Protein 5DYR (pdb70)

Sequence (139 aa):
DRCLIVFDLDTKLLEQHYHNSSWRNGYADIQRVLYRHRRFNNIQGTVYLSEERGVRQAHGTLALQEVAIRFQWFDKCVSNVQFYDLSDDFNAQFIIDGVTQAREAFERRIGMLRHQLLDAGLTSEKIEEIIGQQKFSLENA

Solvent-accessible surface area: 10709 Å² total; per-residue (Å²): 43,144,78,101,24,100,70,60,160,52,109,135,47,56,126,110,79,35,123,106,41,39,105,187,87,4,110,31,57,6,55,146,9,11,161,182,33,180,45,113,138,94,154,60,89,59,44,40,39,135,188,23,66,120,128,39,41,11,43,93,47,5,98,119,20,15,155,154,61,159,142,1,74,110,4,26,50,14,0,71,66,56,110,45,50,114,56,100,56,58,122,100,25,21,97,13,0,38,96,20,61,89,26,14,57,176,120,38,16,117,104,73,96,82,34,93,122,73,57,48,66,74,130,94,16,94,92,92,39,48,132,132,170,134,32,71,154,96,20

Foldseek 3Di:
DAFAADDDPPPVVCCVPVVPDDNPVQVVQQVVQCVFLVPDPPDDTGGAHPVGNDLVVVLVVQVVVCVVPVVSVVLNLQASADDDDGNDDVVVVSVVSVVSSVVSVVVLVVVLVVVVVVPDDPVVSVVVCVVVSDYDNHD

Secondary structure (DSSP, 8-state):
--S-----S-HHHHHHHTTSS-SHHHHHHHHHHHHHTT--S-SS-----SSSS-HHHHHHHHHHHHHH-STHHHHHHH-S-----TT--HHHHHHHHHHHHHHHHHHHHHHHHTTTTTS--HHHHHHHHHHH----TT-

Structure (mmCIF, N/CA/C/O backbone):
data_5DYR
#
_entry.id   5DYR
#
_cell.length_a   107.930
_cell.length_b   107.930
_cell.length_c   53.281
_cell.angle_alpha   90.00
_cell.angle_beta   90.00
_cell.angle_gamma   120.00
#
_symmetry.space_group_name_H-M   'P 31 2 1'
#
loop_
_entity.id
_entity.type
_entity.pdbx_description
1 polymer 'Virulence-associated protein D'
2 water water
#
loop_
_atom_site.group_PDB
_atom_site.id
_atom_site.type_symbol
_atom_site.label_atom_id
_atom_site.label_alt_id
_atom_site.label_comp_id
_atom_site.label_asym_id
_atom_site.label_entity_id
_atom_site.label_seq_id
_atom_site.pdbx_PDB_ins_code
_atom_site.Cartn_x
_atom_site.Cartn_y
_atom_site.Cartn_z
_atom_site.occupancy
_atom_site.B_iso_or_equiv
_atom_site.auth_seq_id
_atom_site.auth_comp_id
_atom_site.auth_asym_id
_atom_site.auth_atom_id
_atom_site.pdbx_PDB_model_num
ATOM 1 N N . ASP A 1 3 ? -13.899 -34.856 -18.009 1.00 68.26 1 ASP A N 1
ATOM 2 C CA . ASP A 1 3 ? -13.544 -33.609 -18.725 1.00 61.87 1 ASP A CA 1
ATOM 3 C C . ASP A 1 3 ? -12.843 -32.555 -17.811 1.00 61.63 1 ASP A C 1
ATOM 4 O O . ASP A 1 3 ? -12.087 -31.716 -18.289 1.00 67.52 1 ASP A O 1
ATOM 9 N N . ARG A 1 4 ? -13.103 -32.597 -16.511 1.00 58.68 2 ARG A N 1
ATOM 10 C CA . ARG A 1 4 ? -12.526 -31.654 -15.551 1.00 60.20 2 ARG A CA 1
ATOM 11 C C . ARG A 1 4 ? -11.182 -32.171 -15.034 1.00 63.19 2 ARG A C 1
ATOM 12 O O . ARG A 1 4 ? -10.177 -31.450 -15.072 1.00 54.10 2 ARG A O 1
ATOM 20 N N . CYS A 1 5 ? -11.194 -33.430 -14.578 1.00 69.39 3 CYS A N 1
ATOM 21 C CA . CYS A 1 5 ? -10.033 -34.125 -14.004 1.00 62.80 3 CYS A CA 1
ATOM 22 C C . CYS A 1 5 ? -9.403 -35.126 -14.991 1.00 62.88 3 CYS A C 1
ATOM 23 O O . CYS A 1 5 ? -8.201 -35.270 -15.035 1.00 68.17 3 CYS A O 1
ATOM 26 N N . LEU A 1 6 ? -10.215 -35.819 -15.784 1.00 61.91 4 LEU A N 1
ATOM 27 C CA . LEU A 1 6 ? -9.734 -36.894 -16.653 1.00 58.62 4 LEU A CA 1
ATOM 28 C C . LEU A 1 6 ? -10.827 -37.300 -17.647 1.00 60.61 4 LEU A C 1
ATOM 29 O O . LEU A 1 6 ? -11.994 -36.933 -17.459 1.00 57.85 4 LEU A O 1
ATOM 34 N N . ILE A 1 7 ? -10.467 -38.076 -18.677 1.00 56.45 5 ILE A N 1
ATOM 35 C CA . ILE A 1 7 ? -11.432 -38.544 -19.703 1.00 52.81 5 ILE A CA 1
ATOM 36 C C . ILE A 1 7 ? -11.712 -40.028 -19.612 1.00 55.61 5 ILE A C 1
ATOM 37 O O . ILE A 1 7 ? -10.836 -40.852 -19.842 1.00 52.13 5 ILE A O 1
ATOM 42 N N . VAL A 1 8 ? -12.973 -40.362 -19.371 1.00 60.29 6 VAL A N 1
ATOM 43 C CA . VAL A 1 8 ? -13.313 -41.704 -19.150 1.00 66.58 6 VAL A CA 1
ATOM 44 C C . VAL A 1 8 ? -13.637 -42.341 -20.502 1.00 74.40 6 VAL A C 1
ATOM 45 O O . VAL A 1 8 ? -12.884 -43.172 -21.033 1.00 96.45 6 VAL A O 1
ATOM 49 N N . PHE A 1 9 ? -14.734 -41.943 -21.071 1.00 56.99 7 PHE A N 1
ATOM 50 C CA . PHE A 1 9 ? -15.330 -42.721 -22.181 1.00 54.97 7 PHE A CA 1
ATOM 51 C C . PHE A 1 9 ? -15.847 -44.117 -21.889 1.00 52.83 7 PHE A C 1
ATOM 52 O O . PHE A 1 9 ? -15.084 -45.038 -21.590 1.00 37.96 7 PHE A O 1
ATOM 60 N N . ASP A 1 10 ? -17.166 -44.226 -22.135 1.00 60.08 8 ASP A N 1
ATOM 61 C CA . ASP A 1 10 ? -18.026 -45.344 -21.773 1.00 57.92 8 ASP A CA 1
ATOM 62 C C . ASP A 1 10 ? -19.169 -45.429 -22.802 1.00 58.33 8 ASP A C 1
ATOM 63 O O . ASP A 1 10 ? -19.728 -44.392 -23.212 1.00 62.25 8 ASP A O 1
ATOM 68 N N . LEU A 1 11 ? -19.550 -46.662 -23.153 1.00 58.28 9 LEU A N 1
ATOM 69 C CA . LEU A 1 11 ? -20.624 -46.949 -24.149 1.00 53.29 9 LEU A CA 1
ATOM 70 C C . LEU A 1 11 ? -22.045 -46.528 -23.681 1.00 53.36 9 LEU A C 1
ATOM 71 O O . LEU A 1 11 ? -22.961 -46.414 -24.514 1.00 54.65 9 LEU A O 1
ATOM 76 N N . ASP A 1 12 ? -22.231 -46.329 -22.366 1.00 51.47 10 ASP A N 1
ATOM 77 C CA . ASP A 1 12 ? -23.522 -45.951 -21.804 1.00 50.36 10 ASP A CA 1
ATOM 78 C C . ASP A 1 12 ? -23.931 -44.655 -22.470 1.00 46.91 10 ASP A C 1
ATOM 79 O O . ASP A 1 12 ? -23.235 -43.685 -22.350 1.00 48.27 10 ASP A O 1
ATOM 84 N N . THR A 1 13 ? -25.048 -44.694 -23.190 1.00 48.78 11 THR A N 1
ATOM 85 C CA . THR A 1 13 ? -25.676 -43.568 -23.879 1.00 47.36 11 THR A CA 1
ATOM 86 C C . THR A 1 13 ? -26.034 -42.404 -22.988 1.00 52.21 11 THR A C 1
ATOM 87 O O . THR A 1 13 ? -25.907 -41.250 -23.381 1.00 46.60 11 THR A O 1
ATOM 91 N N . LYS A 1 14 ? -26.560 -42.716 -21.809 1.00 61.30 12 LYS A N 1
ATOM 92 C CA . LYS A 1 14 ? -26.977 -41.704 -20.812 1.00 59.32 12 LYS A CA 1
ATOM 93 C C . LYS A 1 14 ? -25.776 -40.987 -20.232 1.00 52.20 12 LYS A C 1
ATOM 94 O O . LYS A 1 14 ? -25.829 -39.818 -19.904 1.00 47.69 12 LYS A O 1
ATOM 100 N N . LEU A 1 15 ? -24.691 -41.722 -20.128 1.00 52.03 13 LEU A N 1
ATOM 101 C CA . LEU A 1 15 ? -23.483 -41.260 -19.493 1.00 60.13 13 LEU A CA 1
ATOM 102 C C . LEU A 1 15 ? -22.719 -40.338 -20.407 1.00 62.73 13 LEU A C 1
ATOM 103 O O . LEU A 1 15 ? -22.037 -39.439 -19.958 1.00 59.79 13 LEU A O 1
ATOM 108 N N . LEU A 1 16 ? -22.858 -40.581 -21.701 1.00 72.52 14 LEU A N 1
ATOM 109 C CA . LEU A 1 16 ? -22.256 -39.782 -22.770 1.00 75.50 14 LEU A CA 1
ATOM 110 C C . LEU A 1 16 ? -23.118 -38.492 -22.925 1.00 79.17 14 LEU A C 1
ATOM 111 O O . LEU A 1 16 ? -22.665 -37.372 -22.672 1.00 79.15 14 LEU A O 1
ATOM 116 N N . GLU A 1 17 ? -24.389 -38.646 -23.266 1.00 77.34 15 GLU A N 1
ATOM 117 C CA . GLU A 1 17 ? -25.312 -37.523 -23.312 1.00 62.03 15 GLU A CA 1
ATOM 118 C C . GLU A 1 17 ? -25.138 -36.630 -22.134 1.00 57.10 15 GLU A C 1
ATOM 119 O O . GLU A 1 17 ? -25.253 -35.444 -22.290 1.00 68.80 15 GLU A O 1
ATOM 125 N N . GLN A 1 18 ? -24.914 -37.188 -20.943 1.00 54.76 16 GLN A N 1
ATOM 126 C CA . GLN A 1 18 ? -24.705 -36.358 -19.742 1.00 53.58 16 GLN A CA 1
ATOM 127 C C . GLN A 1 18 ? -23.294 -35.707 -19.732 1.00 54.17 16 GLN A C 1
ATOM 128 O O . GLN A 1 18 ? -23.183 -34.480 -19.716 1.00 47.51 16 GLN A O 1
ATOM 134 N N . HIS A 1 19 ? -22.220 -36.498 -19.797 1.00 55.11 17 HIS A N 1
ATOM 135 C CA . HIS A 1 19 ? -20.845 -35.914 -19.768 1.00 53.22 17 HIS A CA 1
ATOM 136 C C . HIS A 1 19 ? -20.407 -35.290 -21.125 1.00 52.41 17 HIS A C 1
ATOM 137 O O . HIS A 1 19 ? -19.927 -34.131 -21.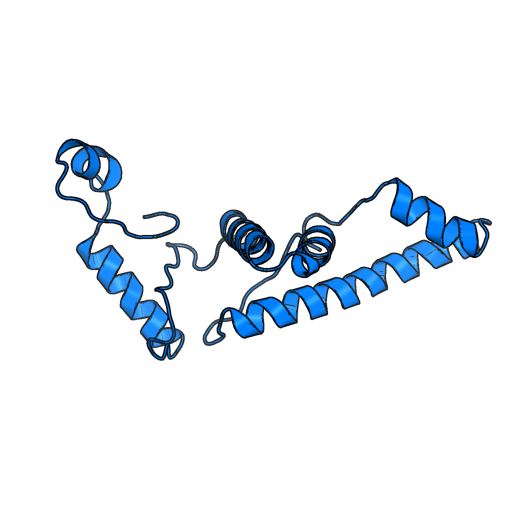177 1.00 53.82 17 HIS A O 1
ATOM 144 N N . TYR A 1 20 ? -20.580 -36.042 -22.208 1.00 51.06 18 TYR A N 1
ATOM 145 C CA . TYR A 1 20 ? -20.139 -35.628 -23.578 1.00 52.12 18 TYR A CA 1
ATOM 146 C C . TYR A 1 20 ? -21.202 -34.842 -24.510 1.00 59.30 18 TYR A C 1
ATOM 147 O O . TYR A 1 20 ? -20.997 -34.728 -25.723 1.00 56.76 18 TYR A O 1
ATOM 156 N N . HIS A 1 21 ? -22.278 -34.283 -23.908 1.00 59.59 19 HIS A N 1
ATOM 157 C CA . HIS A 1 21 ? -23.098 -33.157 -24.450 1.00 60.29 19 HIS A CA 1
ATOM 158 C C . HIS A 1 21 ? -22.427 -31.728 -24.681 1.00 71.70 19 HIS A C 1
ATOM 159 O O . HIS A 1 21 ? -23.028 -30.758 -25.209 1.00 60.61 19 HIS A O 1
ATOM 166 N N . ASN A 1 22 ? -21.242 -31.523 -24.167 1.00 75.67 20 ASN A N 1
ATOM 167 C CA . ASN A 1 22 ? -20.553 -30.308 -24.496 1.00 71.90 20 ASN A CA 1
ATOM 168 C C . ASN A 1 22 ? -19.083 -30.483 -24.364 1.00 61.50 20 ASN A C 1
ATOM 169 O O . ASN A 1 22 ? -18.388 -29.541 -24.036 1.00 60.88 20 ASN A O 1
ATOM 174 N N . SER A 1 23 ? -18.620 -31.687 -24.684 1.00 55.48 21 SER A N 1
ATOM 175 C CA . SER A 1 23 ? -17.245 -32.048 -24.437 1.00 60.38 21 SER A CA 1
ATOM 176 C C . SER A 1 23 ? -16.889 -33.198 -25.332 1.00 59.36 21 SER A C 1
ATOM 177 O O . SER A 1 23 ? -17.693 -33.583 -26.183 1.00 51.47 21 SER A O 1
ATOM 180 N N . SER A 1 24 ? -15.683 -33.720 -25.108 1.00 65.07 22 SER A N 1
ATOM 181 C CA . SER A 1 24 ? -15.020 -34.632 -25.988 1.00 65.68 22 SER A CA 1
ATOM 182 C C . SER A 1 24 ? -14.202 -35.690 -25.271 1.00 64.34 22 SER A C 1
ATOM 183 O O . SER A 1 24 ? -13.307 -35.379 -24.431 1.00 48.06 22 SER A O 1
ATOM 186 N N . TRP A 1 25 ? -14.463 -36.928 -25.682 1.00 64.23 23 TRP A N 1
ATOM 187 C CA . TRP A 1 25 ? -13.664 -38.056 -25.284 1.00 67.40 23 TRP A CA 1
ATOM 188 C C . TRP A 1 25 ? -12.483 -38.213 -26.222 1.00 72.48 23 TRP A C 1
ATOM 189 O O . TRP A 1 25 ? -11.382 -38.595 -25.779 1.00 80.53 23 TRP A O 1
ATOM 200 N N . ARG A 1 26 ? -12.700 -37.898 -27.502 1.00 70.51 24 ARG A N 1
ATOM 201 C CA . ARG A 1 26 ? -11.672 -38.075 -28.537 1.00 67.42 24 ARG A CA 1
ATOM 202 C C . ARG A 1 26 ? -10.601 -36.978 -28.407 1.00 67.26 24 ARG A C 1
ATOM 203 O O . ARG A 1 26 ? -9.441 -37.278 -28.102 1.00 75.02 24 ARG A O 1
ATOM 211 N N . ASN A 1 27 ? -10.996 -35.716 -28.603 1.00 60.55 25 ASN A N 1
ATOM 212 C CA . ASN A 1 27 ? -10.119 -34.562 -28.381 1.00 56.55 25 ASN A CA 1
ATOM 213 C C . ASN A 1 27 ? -9.608 -34.531 -26.974 1.00 56.97 25 ASN A C 1
ATOM 214 O O . ASN A 1 27 ? -8.434 -34.208 -26.742 1.00 53.11 25 ASN A O 1
ATOM 219 N N . GLY A 1 28 ? -10.490 -34.883 -26.042 1.00 56.12 26 GLY A N 1
ATOM 220 C CA . GLY A 1 28 ? -10.119 -35.082 -24.649 1.00 57.23 26 GLY A CA 1
ATOM 221 C C . GLY A 1 28 ? -8.949 -36.031 -24.491 1.00 52.71 26 GLY A C 1
ATOM 222 O O . GLY A 1 28 ? -8.062 -35.766 -23.683 1.00 41.59 26 GLY A O 1
ATOM 223 N N . TYR A 1 29 ? -8.983 -37.128 -25.263 1.00 53.98 27 TYR A N 1
ATOM 224 C CA . TYR A 1 29 ? -7.869 -38.062 -25.362 1.00 61.86 27 TYR A CA 1
ATOM 225 C C . TYR A 1 29 ? -6.726 -37.591 -26.273 1.00 62.96 27 TYR A C 1
ATOM 226 O O . TYR A 1 29 ? -5.590 -38.041 -26.096 1.00 66.48 27 TYR A O 1
ATOM 235 N N . ALA A 1 30 ? -7.009 -36.734 -27.253 1.00 58.83 28 ALA A N 1
ATOM 236 C CA . ALA A 1 30 ? -5.939 -36.009 -27.917 1.00 57.39 28 ALA A CA 1
ATOM 237 C C . ALA A 1 30 ? -5.217 -35.220 -26.852 1.00 61.05 28 ALA A C 1
ATOM 238 O O . ALA A 1 30 ? -4.023 -35.371 -26.685 1.00 62.17 28 ALA A O 1
ATOM 240 N N . ASP A 1 31 ? -5.982 -34.455 -26.068 1.00 69.36 29 ASP A N 1
ATOM 241 C CA . ASP A 1 31 ? -5.441 -33.485 -25.096 1.00 63.93 29 ASP A CA 1
ATOM 242 C C . ASP A 1 31 ? -4.767 -34.173 -23.913 1.00 63.98 29 ASP A C 1
ATOM 243 O O . ASP A 1 31 ? -4.074 -33.521 -23.145 1.00 63.56 29 ASP A O 1
ATOM 248 N N . ILE A 1 32 ? -4.992 -35.481 -23.770 1.00 67.76 30 ILE A N 1
ATOM 249 C CA . ILE A 1 32 ? -4.171 -36.343 -22.929 1.00 80.04 30 ILE A CA 1
ATOM 250 C C . ILE A 1 32 ? -2.765 -36.324 -23.533 1.00 80.40 30 ILE A C 1
ATOM 251 O O . ILE A 1 32 ? -1.809 -35.880 -22.902 1.00 92.10 30 ILE A O 1
ATOM 256 N N . GLN A 1 33 ? -2.658 -36.786 -24.773 1.00 73.17 31 GLN A N 1
ATOM 257 C CA . GLN A 1 33 ? -1.366 -36.897 -25.442 1.00 66.18 31 GLN A CA 1
ATOM 258 C C . GLN A 1 33 ? -0.616 -35.557 -25.570 1.00 59.93 31 GLN A C 1
ATOM 259 O O . GLN A 1 33 ? 0.554 -35.488 -25.218 1.00 60.33 31 GLN A O 1
ATOM 265 N N . ARG A 1 34 ? -1.308 -34.510 -26.029 1.00 51.45 32 ARG A N 1
ATOM 266 C CA . ARG A 1 34 ? -0.721 -33.169 -26.238 1.00 52.11 32 ARG A CA 1
ATOM 267 C C . ARG A 1 34 ? 0.088 -32.670 -25.052 1.00 51.15 32 ARG A C 1
ATOM 268 O O . ARG A 1 34 ? 1.039 -31.925 -25.233 1.00 47.91 32 ARG A O 1
ATOM 276 N N . VAL A 1 35 ? -0.320 -33.058 -23.847 1.00 54.02 33 VAL A N 1
ATOM 277 C CA . VAL A 1 35 ? 0.300 -32.550 -22.616 1.00 57.82 33 VAL A C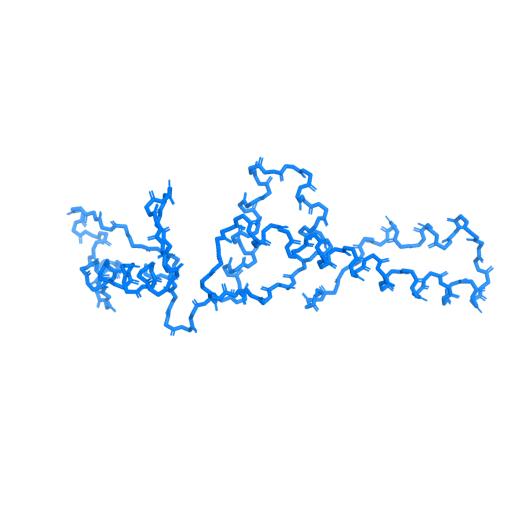A 1
ATOM 278 C C . VAL A 1 35 ? 1.389 -33.533 -22.143 1.00 59.99 33 VAL A C 1
ATOM 279 O O . VAL A 1 35 ? 2.469 -33.128 -21.737 1.00 54.09 33 VAL A O 1
ATOM 283 N N . LEU A 1 36 ? 1.118 -34.829 -22.236 1.00 65.80 34 LEU A N 1
ATOM 284 C CA . LEU A 1 36 ? 2.139 -35.849 -21.964 1.00 67.28 34 LEU A CA 1
ATOM 285 C C . LEU A 1 36 ? 3.311 -35.731 -22.930 1.00 67.18 34 LEU A C 1
ATOM 286 O O . LEU A 1 36 ? 4.465 -35.897 -22.544 1.00 70.48 34 LEU A O 1
ATOM 291 N N . TYR A 1 37 ? 3.003 -35.460 -24.194 1.00 65.98 35 TYR A N 1
ATOM 292 C CA . TYR A 1 37 ? 4.013 -35.055 -25.147 1.00 55.68 35 TYR A CA 1
ATOM 293 C C . TYR A 1 37 ? 4.762 -33.852 -24.540 1.00 59.08 35 TYR A C 1
ATOM 294 O O . TYR A 1 37 ? 5.951 -34.006 -24.218 1.00 63.14 35 TYR A O 1
ATOM 303 N N . ARG A 1 38 ? 4.080 -32.721 -24.285 1.00 58.26 36 ARG A N 1
ATOM 304 C CA . ARG A 1 38 ? 4.700 -31.554 -23.581 1.00 63.17 36 ARG A CA 1
ATOM 305 C C . ARG A 1 38 ? 5.578 -31.919 -22.326 1.00 65.56 36 ARG A C 1
ATOM 306 O O . ARG A 1 38 ? 6.748 -31.533 -22.249 1.00 70.93 36 ARG A O 1
ATOM 314 N N . HIS A 1 39 ? 5.027 -32.693 -21.387 1.00 62.39 37 HIS A N 1
ATOM 315 C CA . HIS A 1 39 ? 5.769 -33.212 -20.212 1.00 62.64 37 HIS A CA 1
ATOM 316 C C . HIS A 1 39 ? 6.949 -34.171 -20.528 1.00 65.25 37 HIS A C 1
ATOM 317 O O . HIS A 1 39 ? 7.634 -34.628 -19.580 1.00 57.90 37 HIS A O 1
ATOM 324 N N . ARG A 1 40 ? 7.176 -34.461 -21.830 1.00 58.77 38 ARG A N 1
ATOM 325 C CA A ARG A 1 40 ? 8.149 -35.470 -22.300 0.50 53.62 38 ARG A CA 1
ATOM 326 C CA B ARG A 1 40 ? 8.174 -35.454 -22.262 0.50 57.11 38 ARG A CA 1
ATOM 327 C C . ARG A 1 40 ? 7.891 -36.813 -21.596 1.00 55.45 38 ARG A C 1
ATOM 328 O O . ARG A 1 40 ? 8.807 -37.583 -21.284 1.00 56.84 38 ARG A O 1
ATOM 343 N N . PHE A 1 41 ? 6.599 -37.098 -21.402 1.00 61.51 39 PHE A N 1
ATOM 344 C CA . PHE A 1 41 ? 6.130 -38.307 -20.720 1.00 63.51 39 PHE A CA 1
ATOM 345 C C . PHE A 1 41 ? 6.627 -39.558 -21.430 1.00 56.27 39 PHE A C 1
ATOM 346 O O . PHE A 1 41 ? 6.473 -39.683 -22.644 1.00 49.13 39 PHE A O 1
ATOM 354 N N . ASN A 1 42 ? 7.289 -40.409 -20.650 1.00 61.77 40 ASN A N 1
ATOM 355 C CA . ASN A 1 42 ? 7.762 -41.731 -21.042 1.00 63.47 40 ASN A CA 1
ATOM 356 C C . ASN A 1 42 ? 6.815 -42.837 -20.563 1.00 61.78 40 ASN A C 1
ATOM 357 O O . ASN A 1 42 ? 7.233 -43.778 -19.893 1.00 61.97 40 ASN A O 1
ATOM 362 N N . ASN A 1 43 ? 5.528 -42.746 -20.877 1.00 58.55 41 ASN A N 1
ATOM 363 C CA . ASN A 1 43 ? 4.653 -43.921 -20.700 1.00 59.36 41 ASN A CA 1
ATOM 364 C C . ASN A 1 43 ? 4.834 -44.626 -19.357 1.00 59.60 41 ASN A C 1
ATOM 365 O O . ASN A 1 43 ? 4.486 -45.800 -19.194 1.00 61.09 41 ASN A O 1
ATOM 370 N N . ILE A 1 44 ? 5.350 -43.882 -18.392 1.00 58.59 42 ILE A N 1
ATOM 371 C CA . ILE A 1 44 ? 5.903 -44.457 -17.190 1.00 53.39 42 ILE A CA 1
ATOM 372 C C . ILE A 1 44 ? 4.801 -45.243 -16.490 1.00 50.10 42 ILE A C 1
ATOM 373 O O . ILE A 1 44 ? 4.998 -46.392 -16.150 1.00 54.42 42 ILE A O 1
ATOM 378 N N . GLN A 1 45 ? 3.647 -44.606 -16.309 1.00 48.48 43 GLN A N 1
ATOM 379 C CA . GLN A 1 45 ? 2.487 -45.185 -15.597 1.00 50.28 43 GLN A CA 1
ATOM 380 C C . GLN A 1 45 ? 1.381 -44.108 -15.699 1.00 46.70 43 GLN A C 1
ATOM 381 O O . GLN A 1 45 ? 1.664 -42.927 -15.615 1.00 49.32 43 GLN A O 1
ATOM 387 N N . GLY A 1 46 ? 0.143 -44.518 -15.896 1.00 46.95 44 GLY A N 1
ATOM 388 C CA . GLY A 1 46 ? -0.995 -43.631 -15.834 1.00 48.20 44 GLY A CA 1
ATOM 389 C C . GLY A 1 46 ? -0.970 -42.640 -16.964 1.00 55.74 44 GLY A C 1
ATOM 390 O O . GLY A 1 46 ? -0.034 -42.631 -17.765 1.00 67.52 44 GLY A O 1
ATOM 391 N N . THR A 1 47 ? -1.991 -41.792 -17.012 1.00 53.72 45 THR A N 1
ATOM 392 C CA . THR A 1 47 ? -2.065 -40.721 -17.978 1.00 52.12 45 THR A CA 1
ATOM 393 C C . THR A 1 47 ? -2.289 -39.460 -17.199 1.00 53.66 45 THR A C 1
ATOM 394 O O . THR A 1 47 ? -2.809 -39.530 -16.100 1.00 53.44 45 THR A O 1
ATOM 398 N N . VAL A 1 48 ? -1.908 -38.312 -17.764 1.00 61.25 46 VAL A N 1
ATOM 399 C CA . VAL A 1 48 ? -2.081 -36.997 -17.101 1.00 65.22 46 VAL A CA 1
ATOM 400 C C . VAL A 1 48 ? -3.069 -36.149 -17.918 1.00 69.88 46 VAL A C 1
ATOM 401 O O . VAL A 1 48 ? -2.961 -36.067 -19.154 1.00 68.17 46 VAL A O 1
ATOM 405 N N . TYR A 1 49 ? -4.005 -35.509 -17.217 1.00 67.93 47 TYR A N 1
ATOM 406 C CA . TYR A 1 49 ? -5.038 -34.704 -17.856 1.00 70.38 47 TYR A CA 1
ATOM 407 C C . TYR A 1 49 ? -5.096 -33.310 -17.227 1.00 71.71 47 TYR A C 1
ATOM 408 O O . TYR A 1 49 ? -5.393 -33.165 -16.026 1.00 71.24 47 TYR A O 1
ATOM 417 N N . LEU A 1 50 ? -4.834 -32.295 -18.048 1.00 60.21 48 LEU A N 1
ATOM 418 C CA . LEU A 1 50 ? -4.858 -30.932 -17.580 1.00 56.92 48 LEU A CA 1
ATOM 419 C C . LEU A 1 50 ? -6.186 -30.405 -18.025 1.00 60.56 48 LEU A C 1
ATOM 420 O O . LEU A 1 50 ? -6.920 -31.116 -18.699 1.00 64.77 48 LEU A O 1
ATOM 425 N N . SER A 1 51 ? -6.511 -29.183 -17.616 1.00 59.64 49 SER A N 1
ATOM 426 C CA . SER A 1 51 ? -7.824 -28.605 -17.866 1.00 62.09 49 SER A CA 1
ATOM 427 C C . SER A 1 51 ? -7.732 -27.580 -18.992 1.00 56.26 49 SER A C 1
ATOM 428 O O . SER A 1 51 ? -6.790 -27.553 -19.736 1.00 54.54 49 SER A O 1
ATOM 431 N N . GLU A 1 52 ? -8.704 -26.703 -19.081 1.00 58.18 50 GLU A N 1
ATOM 432 C CA A GLU A 1 52 ? -8.628 -25.543 -19.960 0.50 59.96 50 GLU A CA 1
ATOM 433 C CA B GLU A 1 52 ? -8.581 -25.565 -19.987 0.50 56.93 50 GLU A CA 1
ATOM 434 C C . GLU A 1 52 ? -7.568 -24.579 -19.380 1.00 60.13 50 GLU A C 1
ATOM 435 O O . GLU A 1 52 ? -6.770 -23.959 -20.130 1.00 47.88 50 GLU A O 1
ATOM 446 N N . ARG A 1 53 ? -7.578 -24.456 -18.032 1.00 59.25 51 ARG A N 1
ATOM 447 C CA . ARG A 1 53 ? -6.603 -23.608 -17.301 1.00 60.53 51 ARG A CA 1
ATOM 448 C C . ARG A 1 53 ? -5.184 -24.155 -17.151 1.00 53.18 51 ARG A C 1
ATOM 449 O O . ARG A 1 53 ? -4.239 -23.388 -17.161 1.00 47.00 51 ARG A O 1
ATOM 457 N N . GLY A 1 54 ? -5.050 -25.465 -17.020 1.00 56.86 52 GLY A N 1
ATOM 458 C CA . GLY A 1 54 ? -3.757 -26.145 -16.898 1.00 54.09 52 GLY A CA 1
ATOM 459 C C . GLY A 1 54 ? -3.945 -27.049 -15.708 1.00 57.53 52 GLY A C 1
ATOM 460 O O . GLY A 1 54 ? -4.937 -27.817 -15.629 1.00 54.23 52 GLY A O 1
ATOM 461 N N . VAL A 1 55 ? -3.010 -26.942 -14.780 1.00 58.40 53 VAL A N 1
ATOM 462 C CA . VAL A 1 55 ? -3.232 -27.383 -13.409 1.00 62.91 53 VAL A CA 1
ATOM 463 C C . VAL A 1 55 ? -4.225 -26.397 -12.703 1.00 61.36 53 VAL A C 1
ATOM 464 O O . VAL A 1 55 ? -4.157 -25.193 -12.937 1.00 53.17 53 VAL A O 1
ATOM 468 N N . ARG A 1 56 ? -5.138 -26.905 -11.854 1.00 63.48 54 ARG A N 1
ATOM 469 C CA . ARG A 1 56 ? -6.006 -26.056 -10.991 1.00 54.38 54 ARG A CA 1
ATOM 470 C C . ARG A 1 56 ? -5.560 -26.068 -9.526 1.00 52.10 54 ARG A C 1
ATOM 471 O O . ARG A 1 56 ? -4.934 -27.049 -9.061 1.00 47.23 54 ARG A O 1
ATOM 479 N N . GLN A 1 57 ? -5.831 -24.951 -8.837 1.00 46.79 55 GLN A N 1
ATOM 480 C CA . GLN A 1 57 ? -5.719 -24.884 -7.385 1.00 48.47 55 GLN A CA 1
ATOM 481 C C . GLN A 1 57 ? -6.438 -26.091 -6.752 1.00 51.82 55 GLN A C 1
ATOM 482 O O . GLN A 1 57 ? -5.776 -26.943 -6.127 1.00 52.76 55 GLN A O 1
ATOM 488 N N . ALA A 1 58 ? -7.759 -26.192 -6.941 1.00 51.87 56 ALA A N 1
ATOM 489 C CA . ALA A 1 58 ? -8.567 -27.272 -6.317 1.00 49.67 56 ALA A CA 1
ATOM 490 C C . ALA A 1 58 ? -7.973 -28.647 -6.564 1.00 49.39 56 ALA A C 1
ATOM 491 O O . ALA A 1 58 ? -7.308 -29.197 -5.680 1.00 49.64 56 ALA A O 1
ATOM 493 N N . HIS A 1 59 ? -8.131 -29.155 -7.784 1.00 47.41 57 HIS A N 1
ATOM 494 C CA . HIS A 1 59 ? -7.718 -30.532 -8.129 1.00 41.58 57 HIS A CA 1
ATOM 495 C C . HIS A 1 59 ? -6.245 -30.683 -7.798 1.00 42.95 57 HIS A C 1
ATOM 496 O O . HIS A 1 59 ? -5.830 -31.639 -7.169 1.00 49.08 57 HIS A O 1
ATOM 503 N N . GLY A 1 60 ? -5.436 -29.727 -8.200 1.00 40.96 58 GLY A N 1
ATOM 504 C CA . GLY A 1 60 ? -4.050 -29.799 -7.842 1.00 44.80 58 GLY A CA 1
ATOM 505 C C . GLY A 1 60 ? -3.937 -30.242 -6.407 1.00 43.19 58 GLY A C 1
ATOM 506 O O . GLY A 1 60 ? -3.256 -31.192 -6.135 1.00 42.70 58 GLY A O 1
ATOM 507 N N . THR A 1 61 ? -4.647 -29.550 -5.513 1.00 48.48 59 THR A N 1
ATOM 508 C CA . THR A 1 61 ? -4.662 -29.882 -4.085 1.00 48.77 59 THR A CA 1
ATOM 509 C C . THR A 1 61 ? -5.343 -31.173 -3.779 1.00 47.07 59 THR A C 1
ATOM 510 O O . THR A 1 61 ? -4.953 -31.838 -2.829 1.00 41.80 59 THR A O 1
ATOM 514 N N . LEU A 1 62 ? -6.380 -31.487 -4.555 1.00 51.36 60 LEU A N 1
ATOM 515 C CA . LEU A 1 62 ? -7.041 -32.792 -4.504 1.00 60.54 60 LEU A CA 1
ATOM 516 C C . LEU A 1 62 ? -6.105 -33.959 -4.903 1.00 63.02 60 LEU A C 1
ATOM 517 O O . LEU A 1 62 ? -6.120 -35.030 -4.274 1.00 67.82 60 LEU A O 1
ATOM 522 N N . ALA A 1 63 ? -5.296 -33.728 -5.935 1.00 57.10 61 ALA A N 1
ATOM 523 C CA . ALA A 1 63 ? -4.280 -34.665 -6.377 1.00 58.71 61 ALA A CA 1
ATOM 524 C C . ALA A 1 63 ? -3.316 -34.999 -5.240 1.00 60.77 61 ALA A C 1
ATOM 525 O O . ALA A 1 63 ? -2.731 -36.082 -5.200 1.00 61.28 61 ALA A O 1
ATOM 527 N N . LEU A 1 64 ? -3.115 -34.034 -4.349 1.00 65.23 62 LEU A N 1
ATOM 528 C CA . LEU A 1 64 ? -2.255 -34.211 -3.184 1.00 66.54 62 LEU A CA 1
ATOM 529 C C . LEU A 1 64 ? -2.827 -35.221 -2.205 1.00 63.83 62 LEU A C 1
ATOM 530 O O . LEU A 1 64 ? -2.070 -36.069 -1.723 1.00 64.90 62 LEU A O 1
ATOM 535 N N . GLN A 1 65 ? -4.140 -35.161 -1.951 1.00 53.79 63 GLN A N 1
ATOM 536 C CA . GLN A 1 65 ? -4.768 -36.044 -0.965 1.00 55.06 63 GLN A CA 1
ATOM 537 C C . GLN A 1 65 ? -4.773 -37.476 -1.456 1.00 62.99 63 GLN A C 1
ATOM 538 O O . GLN A 1 65 ? -4.746 -38.407 -0.636 1.00 68.86 63 GLN A O 1
ATOM 544 N N . GLU A 1 66 ? -4.883 -37.654 -2.780 1.00 61.87 64 GLU A N 1
ATOM 545 C CA . GLU A 1 66 ? -4.496 -38.917 -3.416 1.00 62.01 64 GLU A CA 1
ATOM 546 C C . GLU A 1 66 ? -3.050 -39.319 -3.041 1.00 59.30 64 GLU A C 1
ATOM 547 O O . GLU A 1 66 ? -2.834 -40.388 -2.487 1.00 52.78 64 GLU A O 1
ATOM 553 N N . VAL A 1 67 ? -2.081 -38.432 -3.299 1.00 59.34 65 VAL A N 1
ATOM 554 C CA . VAL A 1 67 ? -0.652 -38.703 -3.029 1.00 61.64 65 VAL A CA 1
ATOM 555 C C . VAL A 1 67 ? -0.371 -38.951 -1.525 1.00 66.21 65 VAL A C 1
ATOM 556 O O . VAL A 1 67 ? 0.774 -39.221 -1.127 1.00 60.40 65 VAL A O 1
ATOM 560 N N . ALA A 1 68 ? -1.421 -38.831 -0.701 1.00 71.11 66 ALA A N 1
ATOM 561 C CA . ALA A 1 68 ? -1.404 -39.205 0.712 1.00 72.95 66 ALA A CA 1
ATOM 562 C C . ALA A 1 68 ? -2.007 -40.592 0.988 1.00 68.20 66 ALA A C 1
ATOM 563 O O . ALA A 1 68 ? -1.497 -41.310 1.841 1.00 61.07 66 ALA A O 1
ATOM 565 N N . ILE A 1 69 ? -3.101 -40.951 0.301 1.00 68.27 67 ILE A N 1
ATOM 566 C CA . ILE A 1 69 ? -3.633 -42.342 0.323 1.00 67.30 67 ILE A CA 1
ATOM 567 C C . ILE A 1 69 ? -2.463 -43.299 0.065 1.00 70.05 67 ILE A C 1
ATOM 568 O O . ILE A 1 69 ? -2.270 -44.272 0.801 1.00 89.36 67 ILE A O 1
ATOM 573 N N . ARG A 1 70 ? -1.697 -43.021 -0.989 1.00 61.75 68 ARG A N 1
ATOM 574 C CA . ARG A 1 70 ? -0.523 -43.805 -1.297 1.00 61.15 68 ARG A CA 1
ATOM 575 C C . ARG A 1 70 ? 0.523 -43.680 -0.189 1.00 66.51 68 ARG A C 1
ATOM 576 O O . ARG A 1 70 ? 0.983 -44.688 0.363 1.00 67.75 68 ARG A O 1
ATOM 584 N N . PHE A 1 71 ? 0.871 -42.436 0.143 1.00 69.62 69 PHE A N 1
ATOM 585 C CA . PHE A 1 71 ? 1.932 -42.149 1.100 1.00 64.95 69 PHE A CA 1
ATOM 586 C C . PHE A 1 71 ? 1.373 -41.505 2.375 1.00 57.81 69 PHE A C 1
ATOM 587 O O . PHE A 1 71 ? 0.908 -40.385 2.332 1.00 43.27 69 PHE A O 1
ATOM 595 N N . GLN A 1 72 ? 1.411 -42.241 3.497 1.00 56.52 70 GLN A N 1
ATOM 596 C CA . GLN A 1 72 ? 0.940 -41.750 4.816 1.00 53.00 70 GLN A CA 1
ATOM 597 C C . GLN A 1 72 ? 1.774 -40.631 5.357 1.00 50.22 70 GLN A C 1
ATOM 598 O O . GLN A 1 72 ? 1.250 -39.673 5.903 1.00 42.99 70 GLN A O 1
ATOM 604 N N . TRP A 1 73 ? 3.090 -40.786 5.228 1.00 55.47 71 TRP A N 1
ATOM 605 C CA . TRP A 1 73 ? 4.050 -39.798 5.719 1.00 57.96 71 TRP A CA 1
ATOM 606 C C . TRP A 1 73 ? 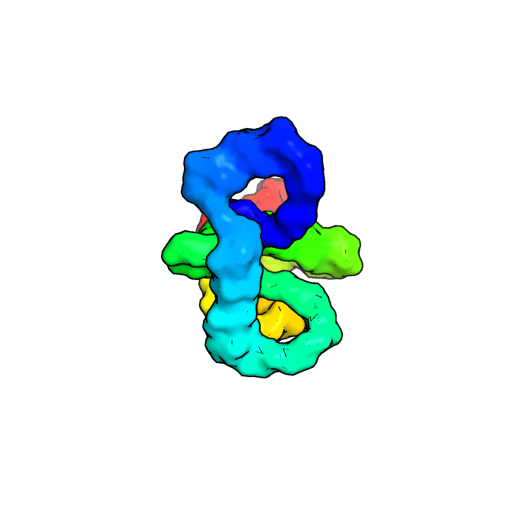3.837 -38.465 5.006 1.00 62.51 71 TRP A C 1
ATOM 607 O O . TRP A 1 73 ? 4.102 -37.414 5.581 1.00 65.06 71 TRP A O 1
ATOM 618 N N . PHE A 1 74 ? 3.349 -38.539 3.755 1.00 63.71 72 PHE A N 1
ATOM 619 C CA . PHE A 1 74 ? 2.986 -37.374 2.920 1.00 56.77 72 PHE A CA 1
ATOM 620 C C . PHE A 1 74 ? 1.925 -36.479 3.559 1.00 59.10 72 PHE A C 1
ATOM 621 O O . PHE A 1 74 ? 1.812 -35.294 3.193 1.00 63.72 72 PHE A O 1
ATOM 629 N N . ASP A 1 75 ? 1.148 -37.024 4.496 1.00 51.71 73 ASP A N 1
ATOM 630 C CA . ASP A 1 75 ? 0.003 -36.302 5.026 1.00 50.84 73 ASP A CA 1
ATOM 631 C C . ASP A 1 75 ? 0.334 -35.000 5.725 1.00 52.80 73 ASP A C 1
ATOM 632 O O . ASP A 1 75 ? -0.318 -34.000 5.468 1.00 59.93 73 ASP A O 1
ATOM 637 N N . LYS A 1 76 ? 1.316 -35.029 6.630 1.00 57.71 74 LYS A N 1
ATOM 638 C CA . LYS A 1 76 ? 1.821 -33.818 7.288 1.00 55.95 74 LYS A CA 1
ATOM 639 C C . LYS A 1 76 ? 2.133 -32.736 6.280 1.00 63.78 74 LYS A C 1
ATOM 640 O O . LYS A 1 76 ? 1.780 -31.588 6.513 1.00 72.58 74 LYS A O 1
ATOM 646 N N . CYS A 1 77 ? 2.807 -33.104 5.183 1.00 66.18 75 CYS A N 1
ATOM 647 C CA . CYS A 1 77 ? 3.078 -32.189 4.061 1.00 66.63 75 CYS A CA 1
ATOM 648 C C . CYS A 1 77 ? 1.805 -31.628 3.476 1.00 69.62 75 CYS A C 1
ATOM 649 O O . CYS A 1 77 ? 1.796 -30.474 3.106 1.00 82.45 75 CYS A O 1
ATOM 652 N N . VAL A 1 78 ? 0.745 -32.432 3.360 1.00 62.20 76 VAL A N 1
ATOM 653 C CA . VAL A 1 78 ? -0.550 -31.915 2.896 1.00 58.31 76 VAL A CA 1
ATOM 654 C C . VAL A 1 78 ? -1.081 -30.974 3.943 1.00 54.89 76 VAL A C 1
ATOM 655 O O . VAL A 1 78 ? -1.664 -29.944 3.606 1.00 52.77 76 VAL A O 1
ATOM 659 N N . SER A 1 79 ? -0.912 -31.366 5.209 1.00 51.39 77 SER A N 1
ATOM 660 C CA . SER A 1 79 ? -1.209 -30.499 6.334 1.00 55.59 77 SER A CA 1
ATOM 661 C C . SER A 1 79 ? -0.386 -29.178 6.237 1.00 53.19 77 SER A C 1
ATOM 662 O O . SER A 1 79 ? -0.947 -28.076 6.243 1.00 44.98 77 SER A O 1
ATOM 665 N N . ASN A 1 80 ? 0.922 -29.333 6.062 1.00 51.82 78 ASN A N 1
ATOM 666 C CA . ASN A 1 80 ? 1.879 -28.230 5.908 1.00 51.74 78 ASN A CA 1
ATOM 667 C C . ASN A 1 80 ? 1.959 -27.591 4.519 1.00 51.40 78 ASN A C 1
ATOM 668 O O . ASN A 1 80 ? 2.580 -26.537 4.390 1.00 54.02 78 ASN A O 1
ATOM 673 N N . VAL A 1 81 ? 1.374 -28.207 3.491 1.00 50.66 79 VAL A N 1
ATOM 674 C CA . VAL A 1 81 ? 1.299 -27.605 2.149 1.00 53.28 79 VAL A CA 1
ATOM 675 C C . VAL A 1 81 ? -0.113 -27.643 1.629 1.00 53.87 79 VAL A C 1
ATOM 676 O O . VAL A 1 81 ? -0.559 -28.679 1.144 1.00 56.68 79 VAL A O 1
ATOM 680 N N . GLN A 1 82 ? -0.803 -26.508 1.743 1.00 57.86 80 GLN A N 1
ATOM 681 C CA . GLN A 1 82 ? -2.120 -26.329 1.149 1.00 63.22 80 GLN A CA 1
ATOM 682 C C . GLN A 1 82 ? -2.001 -25.854 -0.334 1.00 65.48 80 GLN A C 1
ATOM 683 O O . GLN A 1 82 ? -2.761 -26.378 -1.194 1.00 61.65 80 GLN A O 1
ATOM 689 N N . PHE A 1 83 ? -1.059 -24.930 -0.649 1.00 60.11 81 PHE A N 1
ATOM 690 C CA . PHE A 1 83 ? -0.743 -24.572 -2.090 1.00 59.28 81 PHE A CA 1
ATOM 691 C C . PHE A 1 83 ? 0.651 -24.959 -2.636 1.00 56.33 81 PHE A C 1
ATOM 692 O O . PHE A 1 83 ? 1.666 -24.577 -2.080 1.00 56.23 81 PHE A O 1
ATOM 700 N N . TYR A 1 84 ? 0.663 -25.702 -3.754 1.00 64.25 82 TYR A N 1
ATOM 701 C CA . TYR A 1 84 ? 1.890 -25.995 -4.537 1.00 64.61 82 TYR A CA 1
ATOM 702 C C . TYR A 1 84 ? 1.738 -25.731 -6.062 1.00 63.55 82 TYR A C 1
ATOM 703 O O . TYR A 1 84 ? 0.913 -26.342 -6.735 1.00 51.65 82 TYR A O 1
ATOM 712 N N . ASP A 1 85 ? 2.537 -24.786 -6.573 1.00 72.97 83 ASP A N 1
ATOM 713 C CA . ASP A 1 85 ? 2.442 -24.315 -7.948 1.00 65.32 83 ASP A CA 1
ATOM 714 C C . ASP A 1 85 ? 3.336 -25.263 -8.686 1.00 63.80 83 ASP A C 1
ATOM 715 O O . ASP A 1 85 ? 4.538 -25.262 -8.518 1.00 62.07 83 ASP A O 1
ATOM 720 N N . LEU A 1 86 ? 2.724 -26.112 -9.482 1.00 67.05 84 LEU A N 1
ATOM 721 C CA . LEU A 1 86 ? 3.407 -27.231 -10.076 1.00 70.06 84 LEU A CA 1
ATOM 722 C C . LEU A 1 86 ? 4.289 -26.731 -11.230 1.00 66.74 84 LEU A C 1
ATOM 723 O O . LEU A 1 86 ? 4.402 -25.525 -11.479 1.00 55.54 84 LEU A O 1
ATOM 728 N N . SER A 1 87 ? 4.943 -27.669 -11.905 1.00 68.20 85 SER A N 1
ATOM 729 C CA . SER A 1 87 ? 5.864 -27.335 -12.969 1.00 67.86 85 SER A CA 1
ATOM 730 C C . SER A 1 87 ? 5.657 -28.299 -14.142 1.00 73.82 85 SER A C 1
ATOM 731 O O . SER A 1 87 ? 5.361 -29.482 -13.923 1.00 68.98 85 SER A O 1
ATOM 734 N N . ASP A 1 88 ? 5.751 -27.761 -15.368 1.00 75.71 86 ASP A N 1
ATOM 735 C CA . ASP A 1 88 ? 5.666 -28.553 -16.622 1.00 76.94 86 ASP A CA 1
ATOM 736 C C . ASP A 1 88 ? 6.968 -29.292 -16.892 1.00 80.63 86 ASP A C 1
ATOM 737 O O . ASP A 1 88 ? 8.041 -28.819 -16.512 1.00 88.79 86 ASP A O 1
ATOM 742 N N . ASP A 1 89 ? 6.892 -30.401 -17.624 1.00 75.07 87 ASP A N 1
ATOM 743 C CA . ASP A 1 89 ? 8.045 -31.313 -17.788 1.00 67.28 87 ASP A CA 1
ATOM 744 C C . ASP A 1 89 ? 8.604 -31.863 -16.451 1.00 69.63 87 ASP A C 1
ATOM 745 O O . ASP A 1 89 ? 9.823 -32.002 -16.300 1.00 75.16 87 ASP A O 1
ATOM 750 N N . PHE A 1 90 ? 7.717 -32.157 -15.488 1.00 71.71 88 PHE A N 1
ATOM 751 C CA . PHE A 1 90 ? 8.096 -32.677 -14.145 1.00 70.73 88 PHE A CA 1
ATOM 752 C C . PHE A 1 90 ? 7.107 -33.767 -13.708 1.00 72.87 88 PHE A C 1
ATOM 753 O O . PHE A 1 90 ? 5.929 -33.487 -13.560 1.00 85.07 88 PHE A O 1
ATOM 761 N N . ASN A 1 91 ? 7.598 -34.994 -13.501 1.00 72.83 89 ASN A N 1
ATOM 762 C CA . ASN A 1 91 ? 6.806 -36.123 -12.974 1.00 65.18 89 ASN A CA 1
ATOM 763 C C . ASN A 1 91 ? 6.155 -35.849 -11.643 1.00 60.07 89 ASN A C 1
ATOM 764 O O . ASN A 1 91 ? 6.511 -34.907 -10.945 1.00 51.70 89 ASN A O 1
ATOM 769 N N . ALA A 1 92 ? 5.218 -36.722 -11.281 1.00 58.17 90 ALA A N 1
ATOM 770 C CA . ALA A 1 92 ? 4.632 -36.654 -9.965 1.00 59.89 90 ALA A CA 1
ATOM 771 C C . ALA A 1 92 ? 5.771 -36.800 -8.982 1.00 54.63 90 ALA A C 1
ATOM 772 O O . ALA A 1 92 ? 5.891 -35.986 -8.060 1.00 55.67 90 ALA A O 1
ATOM 774 N N . GLN A 1 93 ? 6.659 -37.760 -9.220 1.00 53.62 91 GLN A N 1
ATOM 775 C CA . GLN A 1 93 ? 7.832 -37.944 -8.334 1.00 60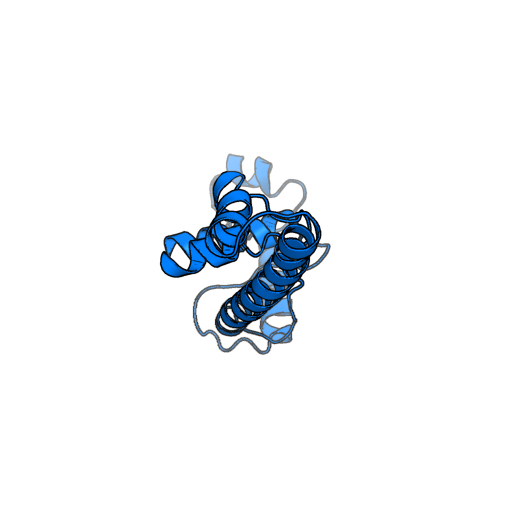.16 91 GLN A CA 1
ATOM 776 C C . GLN A 1 93 ? 8.287 -36.604 -7.763 1.00 61.97 91 GLN A C 1
ATOM 777 O O . GLN A 1 93 ? 8.206 -36.395 -6.545 1.00 59.16 91 GLN A O 1
ATOM 783 N N . PHE A 1 94 ? 8.658 -35.695 -8.679 1.00 60.70 92 PHE A N 1
ATOM 784 C CA . PHE A 1 94 ? 9.203 -34.354 -8.369 1.00 54.03 92 PHE A CA 1
ATOM 785 C C . PHE A 1 94 ? 8.193 -33.546 -7.567 1.00 51.49 92 PHE A C 1
ATOM 786 O O . PHE A 1 94 ? 8.559 -32.820 -6.653 1.00 45.16 92 PHE A O 1
ATOM 794 N N . ILE A 1 95 ? 6.917 -33.691 -7.920 1.00 55.85 93 ILE A N 1
ATOM 795 C CA . ILE A 1 95 ? 5.809 -32.958 -7.273 1.00 56.63 93 ILE A CA 1
ATOM 796 C C . ILE A 1 95 ? 5.786 -33.324 -5.792 1.00 59.19 93 ILE A C 1
ATOM 797 O O . ILE A 1 95 ? 5.498 -32.459 -4.951 1.00 51.33 93 ILE A O 1
ATOM 802 N N . ILE A 1 96 ? 6.123 -34.591 -5.482 1.00 61.91 94 ILE A N 1
ATOM 803 C CA . ILE A 1 96 ? 6.287 -35.038 -4.082 1.00 60.09 94 ILE A CA 1
ATOM 804 C C . ILE A 1 96 ? 7.457 -34.374 -3.343 1.00 60.07 94 ILE A C 1
ATOM 805 O O . ILE A 1 96 ? 7.303 -34.032 -2.177 1.00 63.50 94 ILE A O 1
ATOM 810 N N . ASP A 1 97 ? 8.605 -34.197 -4.005 1.00 60.82 95 ASP A N 1
ATOM 811 C CA . ASP A 1 97 ? 9.763 -33.507 -3.409 1.00 59.95 95 ASP A CA 1
ATOM 812 C C . ASP A 1 97 ? 9.559 -32.013 -3.159 1.00 64.01 95 ASP A C 1
ATOM 813 O O . ASP A 1 97 ? 10.241 -31.431 -2.327 1.00 67.56 95 ASP A O 1
ATOM 818 N N . GLY A 1 98 ? 8.634 -31.386 -3.880 1.00 72.11 96 GLY A N 1
ATOM 819 C CA . GLY A 1 98 ? 8.413 -29.933 -3.778 1.00 69.36 96 GLY A CA 1
ATOM 820 C C . GLY A 1 98 ? 7.605 -29.495 -2.577 1.00 66.96 96 GLY A C 1
ATOM 821 O O . GLY A 1 98 ? 7.941 -28.482 -1.936 1.00 54.25 96 GLY A O 1
ATOM 822 N N . VAL A 1 99 ? 6.529 -30.245 -2.284 1.00 70.23 97 VAL A N 1
ATOM 823 C CA . VAL A 1 99 ? 5.728 -30.005 -1.075 1.00 68.97 97 VAL A CA 1
ATOM 824 C C . VAL A 1 99 ? 6.444 -30.453 0.179 1.00 63.74 97 VAL A C 1
ATOM 825 O O . VAL A 1 99 ? 6.136 -29.951 1.246 1.00 69.45 97 VAL A O 1
ATOM 829 N N . THR A 1 100 ? 7.386 -31.392 0.064 1.00 57.17 98 THR A N 1
ATOM 830 C CA . THR A 1 100 ? 8.389 -31.560 1.115 1.00 53.33 98 THR A CA 1
ATOM 831 C C . THR A 1 100 ? 9.250 -30.302 1.258 1.00 50.98 98 THR A C 1
ATOM 832 O O . THR A 1 100 ? 9.446 -29.775 2.357 1.00 49.34 98 THR A O 1
ATOM 836 N N . GLN A 1 101 ? 9.778 -29.836 0.139 1.00 52.89 99 GLN A N 1
ATOM 837 C CA . GLN A 1 101 ? 10.515 -28.600 0.111 1.00 51.99 99 GLN A CA 1
ATOM 838 C C . GLN A 1 101 ? 9.640 -27.499 0.662 1.00 53.71 99 GLN A C 1
ATOM 839 O O . GLN A 1 101 ? 10.102 -26.652 1.411 1.00 56.07 99 GLN A O 1
ATOM 845 N N . ALA A 1 102 ? 8.369 -27.524 0.284 1.00 57.03 100 ALA A N 1
ATOM 846 C CA . ALA A 1 102 ? 7.402 -26.565 0.795 1.00 62.40 100 ALA A CA 1
ATOM 847 C C . ALA A 1 102 ? 7.235 -26.745 2.294 1.00 62.08 100 ALA A C 1
ATOM 848 O O . ALA A 1 102 ? 7.359 -25.774 3.016 1.00 62.30 100 ALA A O 1
ATOM 850 N N . ARG A 1 103 ? 6.948 -27.970 2.756 1.00 61.41 101 ARG A N 1
ATOM 851 C CA . ARG A 1 103 ? 6.754 -28.235 4.193 1.00 55.95 101 ARG A CA 1
ATOM 852 C C . ARG A 1 103 ? 7.924 -27.609 4.921 1.00 65.25 101 ARG A C 1
ATOM 853 O O . ARG A 1 103 ? 7.737 -26.663 5.683 1.00 62.75 101 ARG A O 1
ATOM 861 N N . GLU A 1 104 ? 9.133 -28.126 4.648 1.00 66.09 102 GLU A N 1
ATOM 862 C CA . GLU A 1 104 ? 10.354 -27.634 5.256 1.00 56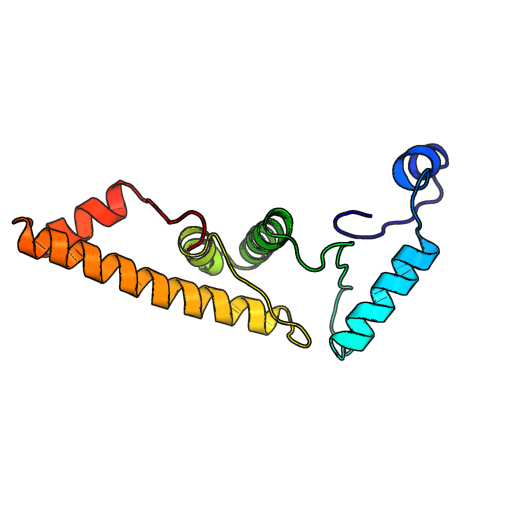.88 102 GLU A CA 1
ATOM 863 C C . GLU A 1 104 ? 10.359 -26.116 5.307 1.00 56.44 102 GLU A C 1
ATOM 864 O O . GLU A 1 104 ? 10.654 -25.533 6.332 1.00 52.60 102 GLU A O 1
ATOM 870 N N . ALA A 1 105 ? 10.038 -25.494 4.177 1.00 59.75 103 ALA A N 1
ATOM 871 C CA . ALA A 1 105 ? 9.876 -24.035 4.089 1.00 57.57 103 ALA A CA 1
ATOM 872 C C . ALA A 1 105 ? 8.842 -23.527 5.080 1.00 57.07 103 ALA A C 1
ATOM 873 O O . ALA A 1 105 ? 9.105 -22.581 5.807 1.00 53.46 103 ALA A O 1
ATOM 875 N N . PHE A 1 106 ? 7.672 -24.168 5.100 1.00 57.23 104 PHE A N 1
ATOM 876 C CA . PHE A 1 106 ? 6.593 -23.836 6.037 1.00 57.11 104 PHE A CA 1
ATOM 877 C C . PHE A 1 106 ? 6.990 -24.112 7.496 1.00 54.04 104 PHE A C 1
ATOM 878 O O . PHE A 1 106 ? 6.647 -23.349 8.391 1.00 54.55 104 PHE A O 1
ATOM 886 N N . GLU A 1 107 ? 7.769 -25.159 7.712 1.00 48.27 105 GLU A N 1
ATOM 887 C CA . GLU A 1 107 ? 8.410 -25.376 8.990 1.00 53.36 105 GLU A CA 1
ATOM 888 C C . GLU A 1 107 ? 9.395 -24.234 9.302 1.00 58.68 105 GLU A C 1
ATOM 889 O O . GLU A 1 107 ? 9.808 -24.069 10.450 1.00 65.68 105 GLU A O 1
ATOM 895 N N . ARG A 1 108 ? 9.811 -23.490 8.284 1.00 59.19 106 ARG A N 1
ATOM 896 C CA . ARG A 1 108 ? 10.601 -22.281 8.508 1.00 68.06 106 ARG A CA 1
ATOM 897 C C . ARG A 1 108 ? 9.776 -21.078 8.950 1.00 69.76 106 ARG A C 1
ATOM 898 O O . ARG A 1 108 ? 10.305 -20.188 9.637 1.00 68.67 106 ARG A O 1
ATOM 906 N N . ARG A 1 109 ? 8.504 -21.046 8.549 1.00 63.64 107 ARG A N 1
ATOM 907 C CA . ARG A 1 109 ? 7.617 -19.933 8.895 1.00 58.29 107 ARG A CA 1
ATOM 908 C C . ARG A 1 109 ? 7.048 -20.141 10.295 1.00 62.83 107 ARG A C 1
ATOM 909 O O . ARG A 1 109 ? 6.791 -19.175 10.992 1.00 54.26 107 ARG A O 1
ATOM 917 N N . ILE A 1 110 ? 6.849 -21.411 10.686 1.00 68.15 108 ILE A N 1
ATOM 918 C CA . ILE A 1 110 ? 6.443 -21.777 12.044 1.00 62.45 108 ILE A CA 1
ATOM 919 C C . ILE A 1 110 ? 7.481 -21.264 13.017 1.00 58.89 108 ILE A C 1
ATOM 920 O O . ILE A 1 110 ? 7.134 -20.642 14.019 1.00 54.26 108 ILE A O 1
ATOM 925 N N . GLY A 1 111 ? 8.744 -21.559 12.720 1.00 55.64 109 GLY A N 1
ATOM 926 C CA . GLY A 1 111 ? 9.880 -21.014 13.475 1.00 55.91 109 GLY A CA 1
ATOM 927 C C . GLY A 1 111 ? 9.847 -19.523 13.767 1.00 53.82 109 GLY A C 1
ATOM 928 O O . GLY A 1 111 ? 10.131 -19.121 14.882 1.00 48.54 109 GLY A O 1
ATOM 929 N N . MET A 1 112 ? 9.469 -18.706 12.788 1.00 51.79 110 MET A N 1
ATOM 930 C CA . MET A 1 112 ? 9.543 -17.274 12.984 1.00 59.29 110 MET A CA 1
ATOM 931 C C . MET A 1 112 ? 8.466 -16.807 13.951 1.00 59.77 110 MET A C 1
ATOM 932 O O . MET A 1 112 ? 8.728 -15.926 14.770 1.00 57.42 110 MET A O 1
ATOM 937 N N . LEU A 1 113 ? 7.267 -17.385 13.843 1.00 65.40 111 LEU A N 1
ATOM 938 C CA . LEU A 1 113 ? 6.173 -17.074 14.773 1.00 68.83 111 LEU A CA 1
ATOM 939 C C . LEU A 1 113 ? 6.464 -17.665 16.174 1.00 72.07 111 LEU A C 1
ATOM 940 O O . LEU A 1 113 ? 5.922 -17.163 17.183 1.00 84.57 111 LEU A O 1
ATOM 945 N N . ARG A 1 114 ? 7.308 -18.710 16.215 1.00 63.64 112 ARG A N 1
ATOM 946 C CA . ARG A 1 114 ? 7.792 -19.360 17.470 1.00 61.31 112 ARG A CA 1
ATOM 947 C C . ARG A 1 114 ? 8.773 -18.498 18.315 1.00 59.90 112 ARG A C 1
ATOM 948 O O . ARG A 1 114 ? 8.886 -18.649 19.547 1.00 48.02 112 ARG A O 1
ATOM 956 N N . HIS A 1 115 ? 9.492 -17.623 17.629 1.00 58.25 113 HIS A N 1
ATOM 957 C CA . HIS A 1 115 ? 10.337 -16.651 18.281 1.00 66.88 113 HIS A CA 1
ATOM 958 C C . HIS A 1 115 ? 9.555 -15.401 18.581 1.00 66.68 113 HIS A C 1
ATOM 959 O O . HIS A 1 115 ? 9.923 -14.660 19.491 1.00 70.37 113 HIS A O 1
ATOM 966 N N . GLN A 1 116 ? 8.497 -15.175 17.798 1.00 67.58 114 GLN A N 1
ATOM 967 C CA . GLN A 1 116 ? 7.477 -14.162 18.078 1.00 70.26 114 GLN A CA 1
ATOM 968 C C . GLN A 1 116 ? 6.691 -14.517 19.317 1.00 72.80 114 GLN A C 1
ATOM 969 O O . GLN A 1 116 ? 6.027 -13.644 19.898 1.00 85.83 114 GLN A O 1
ATOM 975 N N . LEU A 1 117 ? 6.743 -15.798 19.693 1.00 72.67 115 LEU A N 1
ATOM 976 C CA . LEU A 1 117 ? 6.324 -16.266 21.019 1.00 71.28 115 LEU A CA 1
ATOM 977 C C . LEU A 1 117 ? 7.458 -16.301 22.041 1.00 69.29 115 LEU A C 1
ATOM 978 O O . LEU A 1 117 ? 7.158 -16.279 23.221 1.00 74.62 115 LEU A O 1
ATOM 983 N N . LEU A 1 118 ? 8.730 -16.404 21.612 1.00 72.19 116 LEU A N 1
ATOM 984 C CA . LEU A 1 118 ? 9.910 -16.065 22.474 1.00 63.42 116 LEU A CA 1
ATOM 985 C C . LEU A 1 118 ? 10.020 -14.572 22.808 1.00 65.55 116 LEU A C 1
ATOM 986 O O . LEU A 1 118 ? 10.449 -14.216 23.889 1.00 63.21 116 LEU A O 1
ATOM 991 N N . ASP A 1 119 ? 9.638 -13.714 21.877 1.00 67.17 117 ASP A N 1
ATOM 992 C CA . ASP A 1 119 ? 9.542 -12.280 22.116 1.00 67.76 117 ASP A CA 1
ATOM 993 C C . ASP A 1 119 ? 8.225 -11.899 22.826 1.00 65.37 117 ASP A C 1
ATOM 994 O O . ASP A 1 119 ? 8.081 -10.774 23.329 1.00 55.51 117 ASP A O 1
ATOM 999 N N . ALA A 1 120 ? 7.263 -12.827 22.876 1.00 66.94 118 ALA A N 1
ATOM 1000 C CA . ALA A 1 120 ? 6.025 -12.611 23.630 1.00 67.71 118 ALA A CA 1
ATOM 1001 C C . ALA A 1 120 ? 6.317 -12.811 25.103 1.00 68.51 118 ALA A C 1
ATOM 1002 O O . ALA A 1 120 ? 6.096 -11.894 25.909 1.00 73.35 118 ALA A O 1
ATOM 1004 N N . GLY A 1 121 ? 6.846 -13.997 25.422 1.00 66.75 119 GLY A N 1
ATOM 1005 C CA . GL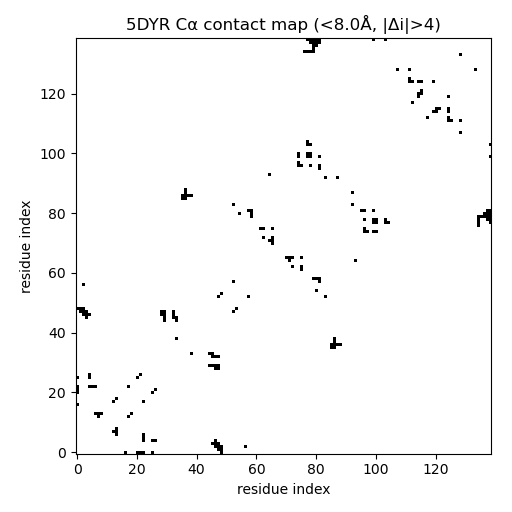Y A 1 121 ? 7.208 -14.408 26.791 1.00 68.12 119 GLY A CA 1
ATOM 1006 C C . GLY A 1 121 ? 7.202 -15.929 27.029 1.00 74.74 119 GLY A C 1
ATOM 1007 O O . GLY A 1 121 ? 8.033 -16.464 27.800 1.00 66.92 119 GLY A O 1
ATOM 1008 N N . LEU A 1 122 ? 6.250 -16.628 26.391 1.00 68.88 120 LEU A N 1
ATOM 1009 C CA . LEU A 1 122 ? 6.252 -18.095 26.341 1.00 65.34 120 LEU A CA 1
ATOM 1010 C C . LEU A 1 122 ? 7.650 -18.701 26.465 1.00 62.48 120 LEU A C 1
ATOM 1011 O O . LEU A 1 122 ? 8.639 -18.047 26.227 1.00 62.02 120 LEU A O 1
ATOM 1016 N N . THR A 1 123 ? 7.709 -19.963 26.855 1.00 63.28 121 THR A N 1
ATOM 1017 C CA . THR A 1 123 ? 8.960 -20.691 26.987 1.00 62.48 121 THR A CA 1
ATOM 1018 C C . THR A 1 123 ? 9.232 -21.647 25.789 1.00 60.91 121 THR A C 1
ATOM 1019 O O . THR A 1 123 ? 8.326 -22.049 25.082 1.00 59.44 121 THR A O 1
ATOM 1023 N N . SER A 1 124 ? 10.501 -21.998 25.597 1.00 58.22 122 SER A N 1
ATOM 1024 C CA . SER A 1 124 ? 10.954 -23.030 24.674 1.00 54.70 122 SER A CA 1
ATOM 1025 C C . SER A 1 124 ? 9.990 -24.166 24.389 1.00 57.51 122 SER A C 1
ATOM 1026 O O . SER A 1 124 ? 9.869 -24.594 23.261 1.00 58.45 122 SER A O 1
ATOM 1029 N N . GLU A 1 125 ? 9.373 -24.694 25.438 1.00 62.64 123 GLU A N 1
ATOM 1030 C CA . GLU A 1 125 ? 8.408 -25.796 25.328 1.00 62.52 123 GLU A CA 1
ATOM 1031 C C . GLU A 1 125 ? 7.032 -25.230 24.923 1.00 68.22 123 GLU A C 1
ATOM 1032 O O . GLU A 1 125 ? 6.314 -25.847 24.145 1.00 66.58 123 GLU A O 1
ATOM 1038 N N . LYS A 1 126 ? 6.683 -24.048 25.440 1.00 74.39 124 LYS A N 1
ATOM 1039 C CA . LYS A 1 126 ? 5.426 -23.364 25.077 1.00 81.88 124 LYS A CA 1
ATOM 1040 C C . LYS A 1 126 ? 5.410 -22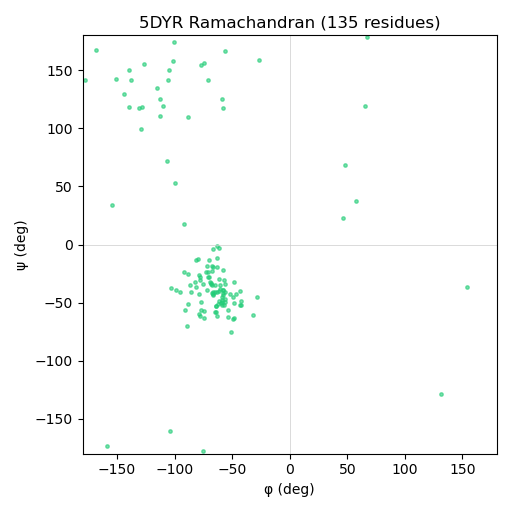.806 23.664 1.00 75.10 124 LYS A C 1
ATOM 1041 O O . LYS A 1 126 ? 4.320 -22.659 23.086 1.00 77.00 124 LYS A O 1
ATOM 1047 N N . ILE A 1 127 ? 6.581 -2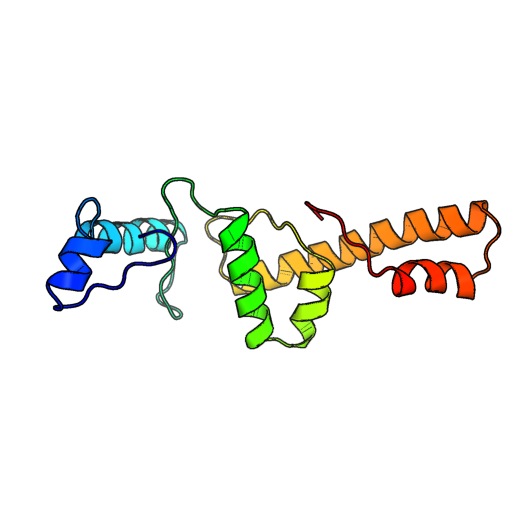2.453 23.127 1.00 63.60 125 ILE A N 1
ATOM 1048 C CA . ILE A 1 127 ? 6.633 -21.930 21.768 1.00 66.81 125 ILE A CA 1
ATOM 1049 C C . ILE A 1 127 ? 6.258 -23.063 20.847 1.00 75.36 125 ILE A C 1
ATOM 1050 O O . ILE A 1 127 ? 5.412 -22.912 19.949 1.00 79.71 125 ILE A O 1
ATOM 1055 N N . GLU A 1 128 ? 6.793 -24.230 21.186 1.00 75.93 126 GLU A N 1
ATOM 1056 C CA . GLU A 1 128 ? 6.508 -25.466 20.489 1.00 69.30 126 GLU A CA 1
ATOM 1057 C C . GLU A 1 128 ? 5.059 -25.926 20.811 1.00 65.24 126 GLU A C 1
ATOM 1058 O O . GLU A 1 128 ? 4.498 -26.731 20.061 1.00 76.48 126 GLU A O 1
ATOM 1064 N N . GLU A 1 129 ? 4.450 -25.415 21.893 1.00 53.17 127 GLU A N 1
ATOM 1065 C CA . GLU A 1 129 ? 3.089 -25.841 22.272 1.00 60.27 127 GLU A CA 1
ATOM 1066 C C . GLU A 1 129 ? 1.986 -25.174 21.428 1.00 64.02 127 GLU A C 1
ATOM 1067 O O . GLU A 1 129 ? 1.219 -25.848 20.765 1.00 73.77 127 GLU A O 1
ATOM 1073 N N . ILE A 1 130 ? 1.911 -23.852 21.452 1.00 63.23 128 ILE A N 1
ATOM 1074 C CA . ILE A 1 130 ? 0.789 -23.130 20.835 1.00 58.38 128 ILE A CA 1
ATOM 1075 C C . ILE A 1 130 ? 0.629 -23.479 19.350 1.00 53.15 128 ILE A C 1
ATOM 1076 O O . ILE A 1 130 ? -0.487 -23.538 18.842 1.00 60.48 128 ILE A O 1
ATOM 1081 N N . ILE A 1 131 ? 1.735 -23.736 18.673 1.00 53.90 129 ILE A N 1
ATOM 1082 C CA . ILE A 1 131 ? 1.728 -24.079 17.250 1.00 55.90 129 ILE A CA 1
ATOM 1083 C C . ILE A 1 131 ? 1.000 -25.419 17.019 1.00 55.28 129 ILE A C 1
ATOM 1084 O O . ILE A 1 131 ? 0.010 -25.495 16.278 1.00 48.30 129 ILE A O 1
ATOM 1089 N N . GLY A 1 132 ? 1.482 -26.476 17.668 1.00 56.18 130 GLY A N 1
ATOM 1090 C CA . GLY A 1 132 ? 0.853 -27.792 17.561 1.00 56.74 130 GLY A CA 1
ATOM 1091 C C . GLY A 1 132 ? -0.545 -27.974 18.150 1.00 58.17 130 GLY A C 1
ATOM 1092 O O . GLY A 1 132 ? -1.144 -29.061 18.029 1.00 62.38 130 GLY A O 1
ATOM 1093 N N . GLN A 1 133 ? -1.060 -26.930 18.798 1.00 56.50 131 GLN A N 1
ATOM 1094 C CA . GLN A 1 133 ? -2.327 -26.993 19.490 1.00 57.44 131 GLN A CA 1
ATOM 1095 C C . GLN A 1 133 ? -3.393 -26.576 18.508 1.00 60.80 131 GLN A C 1
ATOM 1096 O O . GLN A 1 133 ? -4.334 -27.336 18.218 1.00 59.34 131 GLN A O 1
ATOM 1102 N N . GLN A 1 134 ? -3.225 -25.379 17.955 1.00 65.25 132 GLN A N 1
ATOM 1103 C CA . GLN A 1 134 ? -4.154 -24.905 16.921 1.00 71.16 132 GLN A CA 1
ATOM 1104 C C . GLN A 1 134 ? -4.185 -25.852 15.747 1.00 66.75 132 GLN A C 1
ATOM 1105 O O . GLN A 1 134 ? -5.263 -26.185 15.263 1.00 77.15 132 GLN A O 1
ATOM 1111 N N . LYS A 1 135 ? -3.007 -26.313 15.336 1.00 61.35 133 LYS A N 1
ATOM 1112 C CA . LYS A 1 135 ? -2.834 -26.917 14.038 1.00 62.24 133 LYS A CA 1
ATOM 1113 C C . LYS A 1 135 ? -3.495 -25.974 13.035 1.00 64.20 133 LYS A C 1
ATOM 1114 O O . LYS A 1 135 ? -4.568 -26.294 12.507 1.00 69.83 133 LYS A O 1
ATOM 1120 N N . PHE A 1 136 ? -2.888 -24.793 12.852 1.00 59.18 134 PHE A N 1
ATOM 1121 C CA . PHE A 1 136 ? -3.242 -23.838 11.769 1.00 53.60 134 PHE A CA 1
ATOM 1122 C C . PHE A 1 136 ? -2.178 -23.836 10.661 1.00 47.24 134 PHE A C 1
ATOM 1123 O O . PHE A 1 136 ? -0.978 -23.912 10.941 1.00 42.51 134 PHE A O 1
ATOM 1131 N N . SER A 1 137 ? -2.653 -23.736 9.416 1.00 45.83 135 SER A N 1
ATOM 1132 C CA . SER A 1 137 ? -1.834 -23.707 8.197 1.00 43.98 135 SER A CA 1
ATOM 1133 C C . SER A 1 137 ? -2.382 -22.676 7.191 1.00 46.14 135 SER A C 1
ATOM 1134 O O . SER A 1 137 ? -3.606 -22.384 7.161 1.00 41.51 135 SER A O 1
ATOM 1137 N N . LEU A 1 138 ? -1.477 -22.112 6.380 1.00 47.90 136 LEU A N 1
ATOM 1138 C CA . LEU A 1 138 ? -1.826 -20.965 5.505 1.00 45.67 136 LEU A CA 1
ATOM 1139 C C . LEU A 1 138 ? -2.650 -21.454 4.345 1.00 47.07 136 LEU A C 1
ATOM 1140 O O . LEU A 1 138 ? -2.582 -22.624 3.990 1.00 47.90 136 LEU A O 1
ATOM 1145 N N . GLU A 1 139 ? -3.437 -20.556 3.763 1.00 51.57 137 GLU A N 1
ATOM 1146 C CA . GLU A 1 139 ? -4.322 -20.923 2.675 1.00 54.69 137 GLU A CA 1
ATOM 1147 C C . GLU A 1 139 ? -3.389 -21.353 1.530 1.00 64.19 137 GLU A C 1
ATOM 1148 O O . GLU A 1 139 ? -3.401 -22.517 1.083 1.00 59.44 137 GLU A O 1
ATOM 1154 N N . ASN A 1 140 ? -2.515 -20.426 1.144 1.00 66.48 138 ASN A N 1
ATOM 1155 C CA . ASN A 1 140 ? -1.532 -20.656 0.106 1.00 66.75 138 ASN A CA 1
ATOM 1156 C C . ASN A 1 140 ? -0.195 -20.786 0.780 1.00 66.16 138 ASN A C 1
ATOM 1157 O O . ASN A 1 140 ? 0.630 -19.878 0.749 1.00 71.76 138 ASN A O 1
ATOM 1162 N N . ALA A 1 141 ? -0.038 -21.911 1.459 1.00 63.91 139 ALA A N 1
ATOM 1163 C CA . ALA A 1 141 ? 1.191 -22.235 2.157 1.00 70.30 139 ALA A CA 1
ATOM 1164 C C . ALA A 1 141 ? 2.137 -22.925 1.189 1.00 78.38 139 ALA A C 1
ATOM 1165 O O . ALA A 1 141 ? 2.768 -22.234 0.381 1.00 82.55 139 ALA A O 1
#

Organism: Xylella fastidiosa (strain 9a5c) (NCBI:txid160492)

B-factor: mean 60.43, std 10.32, range [25.74, 110.85]

Radius of gyration: 20.16 Å; Cα contacts (8 Å, |Δi|>4): 118; chains: 1; bounding box: 38×35×56 Å

Nearest PDB structures (foldseek):
  5dyr-assembly1_A  TM=1.007E+00  e=4.325E-25  Xylella fastidiosa 9a5c